Protein AF-A0A2T5J3N6-F1 (afdb_monomer)

Radius of gyration: 21.72 Å; Cα contacts (8 Å, |Δi|>4): 109; chains: 1; bounding box: 27×29×83 Å

InterPro domains:
  IPR009056 Cytochrome c-like domain [PF13442] (22-94)
  IPR036909 Cytochrome c-like domain superfamily [G3DSA:1.10.760.10] (16-103)
  IPR036909 Cytochrome c-like domain superfamily [SSF46626] (22-100)

Nearest PDB structures (foldseek):
  7o38-assembly1_A  TM=8.939E-01  e=7.184E-05  Candidatus Kuenenia stuttgartensis
  6r6n-assembly1_B  TM=8.864E-01  e=5.069E-04  Candidatus Kuenenia stuttgartensis
  6r6o-assembly1_B  TM=8.848E-01  e=1.501E-03  Candidatus Kuenenia stuttgartensis
  5mxz-assembly1_A  TM=8.716E-01  e=1.346E-03  Candidatus Kuenenia stuttgartensis
  7o9u-assembly1_A  TM=6.572E-01  e=1.597E-01  Thioalkalivibrio paradoxus ARh 1

Sequence (103 aa):
MKTILLSLCMLVGMNVAHAAIEPYALYQDKCAKCHGASGQADNLRGYLYFARDFTNKEWQAKHSDEEILAKINKGPRIMPSYADLTDEEKAALIRVIRQFGRK

Foldseek 3Di:
DDDDDPDDPPPPPPPPPPPDQPLLVLCVVQPCVQCNSLSQSPDPNVVVVVNDRLLPLVVLVPDDLVNQLVCCQPQPDPGDHPVVDDPVNSVSPSVVSNVSNVD

Mean predicted aligned error: 8.32 Å

Organism: NCBI:txid1077255

Structure (mmCIF, N/CA/C/O backbone):
data_AF-A0A2T5J3N6-F1
#
_entry.id   AF-A0A2T5J3N6-F1
#
loop_
_atom_site.group_PDB
_atom_site.id
_atom_site.type_symbol
_atom_site.label_atom_id
_atom_site.label_alt_id
_atom_site.label_comp_id
_atom_site.label_asym_id
_atom_site.label_entity_id
_atom_site.label_seq_id
_atom_site.pdbx_PDB_ins_code
_atom_site.Cartn_x
_atom_site.Cartn_y
_atom_site.Cartn_z
_atom_site.occupancy
_atom_site.B_iso_or_equiv
_atom_site.auth_seq_id
_atom_site.auth_comp_id
_atom_site.auth_asym_id
_atom_site.auth_atom_id
_atom_site.pdbx_PDB_model_num
ATOM 1 N N . MET A 1 1 ? 8.544 1.928 -69.966 1.00 45.84 1 MET A N 1
ATOM 2 C CA . MET A 1 1 ? 9.690 2.051 -69.029 1.00 45.84 1 MET A CA 1
ATOM 3 C C . MET A 1 1 ? 9.931 3.545 -68.832 1.00 45.84 1 MET A C 1
ATOM 5 O O . MET A 1 1 ? 10.209 4.187 -69.824 1.00 45.84 1 MET A O 1
ATOM 9 N N . LYS A 1 2 ? 9.754 4.220 -67.694 1.00 41.19 2 LYS A N 1
ATOM 10 C CA . LYS A 1 2 ? 9.692 3.870 -66.270 1.00 41.19 2 LYS A CA 1
ATOM 11 C C . LYS A 1 2 ? 8.645 4.768 -65.589 1.00 41.19 2 LYS A C 1
ATOM 13 O O . LYS A 1 2 ? 8.651 5.976 -65.780 1.00 41.19 2 LYS A O 1
ATOM 18 N N . THR A 1 3 ? 7.783 4.160 -64.792 1.00 46.56 3 THR A N 1
ATOM 19 C CA . THR A 1 3 ? 6.928 4.789 -63.781 1.00 46.56 3 THR A CA 1
ATOM 20 C C . THR A 1 3 ? 7.748 5.057 -62.522 1.00 46.56 3 THR A C 1
ATOM 22 O O . THR A 1 3 ? 8.365 4.112 -62.037 1.00 46.56 3 THR A O 1
ATOM 25 N N . ILE A 1 4 ? 7.720 6.266 -61.954 1.00 56.31 4 ILE A N 1
ATOM 26 C CA . ILE A 1 4 ? 8.018 6.475 -60.525 1.00 56.31 4 ILE A CA 1
ATOM 27 C C . ILE A 1 4 ? 7.028 7.512 -59.981 1.00 56.31 4 ILE A C 1
ATOM 29 O O . ILE A 1 4 ? 7.166 8.711 -60.203 1.00 56.31 4 ILE A O 1
ATOM 33 N N . LEU A 1 5 ? 6.000 6.995 -59.303 1.00 54.56 5 LEU A N 1
ATOM 34 C CA . LEU A 1 5 ? 5.139 7.717 -58.370 1.00 54.56 5 LEU A CA 1
ATOM 35 C C . LEU A 1 5 ? 6.017 8.342 -57.274 1.00 54.56 5 LEU A C 1
ATOM 37 O O . LEU A 1 5 ? 6.743 7.617 -56.594 1.00 54.56 5 LEU A O 1
ATOM 41 N N . LEU A 1 6 ? 5.915 9.655 -57.055 1.00 53.41 6 LEU A N 1
ATOM 42 C CA . LEU A 1 6 ? 6.338 10.253 -55.790 1.00 53.41 6 LEU A CA 1
ATOM 43 C C . LEU A 1 6 ? 5.238 9.999 -54.756 1.00 53.41 6 LEU A C 1
ATOM 45 O O . LEU A 1 6 ? 4.192 10.645 -54.755 1.00 53.41 6 LEU A O 1
ATOM 49 N N . SER A 1 7 ? 5.481 9.009 -53.904 1.00 60.88 7 SER A N 1
ATOM 50 C CA . SER A 1 7 ? 4.634 8.647 -52.775 1.00 60.88 7 SER A CA 1
ATOM 51 C C . SER A 1 7 ? 4.587 9.778 -51.745 1.00 60.88 7 SER A C 1
ATOM 53 O O . SER A 1 7 ? 5.601 10.142 -51.151 1.00 60.88 7 SER A O 1
ATOM 55 N N . LEU A 1 8 ? 3.383 10.304 -51.513 1.00 58.75 8 LEU A N 1
ATOM 56 C CA . LEU A 1 8 ? 3.033 11.141 -50.370 1.00 58.75 8 LEU A CA 1
ATOM 57 C C . LEU A 1 8 ? 3.193 10.298 -49.096 1.00 58.75 8 LEU A C 1
ATOM 59 O O . LEU A 1 8 ? 2.357 9.447 -48.796 1.00 58.75 8 LEU A O 1
ATOM 63 N N . CYS A 1 9 ? 4.294 10.491 -48.371 1.00 57.00 9 CYS A N 1
ATOM 64 C CA . CYS A 1 9 ? 4.507 9.847 -47.081 1.00 57.00 9 CYS A CA 1
ATOM 65 C C . CYS A 1 9 ? 3.571 10.504 -46.054 1.00 57.00 9 CYS A C 1
ATOM 67 O O . CYS A 1 9 ? 3.874 11.556 -45.492 1.00 57.00 9 CYS A O 1
ATOM 69 N N . MET A 1 10 ? 2.388 9.915 -45.870 1.00 61.97 10 MET A N 1
ATOM 70 C CA . MET A 1 10 ? 1.485 10.221 -44.764 1.00 61.97 10 MET A CA 1
ATOM 71 C C . MET A 1 10 ? 2.221 9.895 -43.458 1.00 61.97 10 MET A C 1
ATOM 73 O O . MET A 1 10 ? 2.442 8.729 -43.134 1.00 61.97 10 MET A O 1
ATOM 77 N N . LEU A 1 11 ? 2.622 10.926 -42.714 1.00 62.31 11 LEU A N 1
ATOM 78 C CA . LEU A 1 11 ? 3.070 10.796 -41.329 1.00 62.31 11 LEU A CA 1
ATOM 79 C C . LEU A 1 11 ? 1.866 10.361 -40.483 1.00 62.31 11 LEU A C 1
ATOM 81 O O . LEU A 1 11 ? 1.103 11.187 -39.986 1.00 62.31 11 LEU A O 1
ATOM 85 N N . VAL A 1 12 ? 1.666 9.050 -40.354 1.00 60.28 12 VAL A N 1
ATOM 86 C CA . VAL A 1 12 ? 0.739 8.485 -39.373 1.00 60.28 12 VAL A CA 1
ATOM 87 C C . VAL A 1 12 ? 1.351 8.733 -37.997 1.00 60.28 12 VAL A C 1
ATOM 89 O O . VAL A 1 12 ? 2.358 8.126 -37.635 1.00 60.28 12 VAL A O 1
ATOM 92 N N . GLY A 1 13 ? 0.766 9.665 -37.244 1.00 60.47 13 GLY A N 1
ATOM 93 C CA . GLY A 1 13 ? 1.122 9.911 -35.853 1.00 60.47 13 GLY A CA 1
ATOM 94 C C . GLY A 1 13 ? 0.962 8.630 -35.040 1.00 60.47 13 GLY A C 1
ATOM 95 O O . GLY A 1 13 ? -0.148 8.121 -34.873 1.00 60.47 13 GLY A O 1
ATOM 96 N N . MET A 1 14 ? 2.080 8.099 -34.547 1.00 62.16 14 MET A N 1
ATOM 97 C CA . MET A 1 14 ? 2.091 6.992 -33.599 1.00 62.16 14 MET A CA 1
ATOM 98 C C . MET A 1 14 ? 1.495 7.509 -32.288 1.00 62.16 14 MET A C 1
ATOM 100 O O . MET A 1 1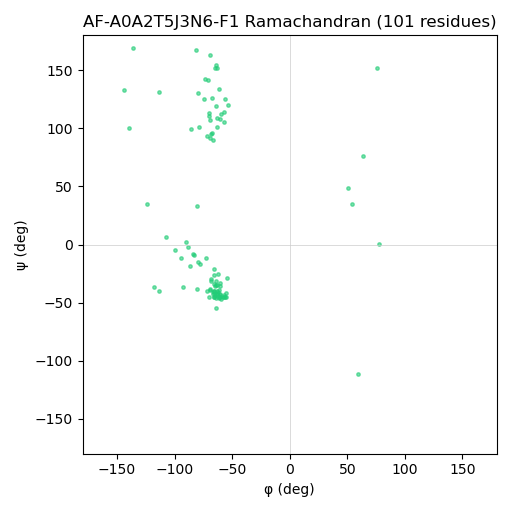4 ? 2.176 8.137 -31.482 1.00 62.16 14 MET A O 1
ATOM 104 N N . ASN A 1 15 ? 0.199 7.275 -32.089 1.00 58.44 15 ASN A N 1
ATOM 105 C CA . ASN A 1 15 ? -0.417 7.414 -30.780 1.00 58.44 15 ASN A CA 1
ATOM 106 C C . ASN A 1 15 ? 0.153 6.299 -29.906 1.00 58.44 15 ASN A C 1
ATOM 108 O O . ASN A 1 15 ? -0.319 5.163 -29.944 1.00 58.44 15 ASN A O 1
ATOM 112 N N . VAL A 1 16 ? 1.202 6.613 -29.148 1.00 56.28 16 VAL A N 1
ATOM 113 C CA . VAL A 1 16 ? 1.643 5.761 -28.049 1.00 56.28 16 VAL A CA 1
ATOM 114 C C . VAL A 1 16 ? 0.549 5.869 -26.993 1.00 56.28 16 VAL A C 1
ATOM 116 O O . VAL A 1 16 ? 0.519 6.812 -26.201 1.00 56.28 16 VAL A O 1
ATOM 119 N N . ALA A 1 17 ? -0.423 4.958 -27.052 1.00 59.62 17 ALA A N 1
ATOM 120 C CA . ALA A 1 17 ? -1.384 4.785 -25.981 1.00 59.62 17 ALA A CA 1
ATOM 121 C C . ALA A 1 17 ? -0.570 4.496 -24.716 1.00 59.62 17 ALA A C 1
ATOM 123 O O . ALA A 1 17 ? 0.012 3.420 -24.581 1.00 59.62 17 ALA A O 1
ATOM 124 N N . HIS A 1 18 ? -0.465 5.481 -23.824 1.00 58.91 18 HIS A N 1
ATOM 125 C CA . HIS A 1 18 ? 0.024 5.228 -22.479 1.00 58.91 18 HIS A CA 1
ATOM 126 C C . HIS A 1 18 ? -0.950 4.218 -21.884 1.00 58.91 18 HIS A C 1
ATOM 128 O O . HIS A 1 18 ? -2.133 4.530 -21.733 1.00 58.91 18 HIS A O 1
ATOM 134 N N . ALA A 1 19 ? -0.487 2.990 -21.645 1.00 70.31 19 ALA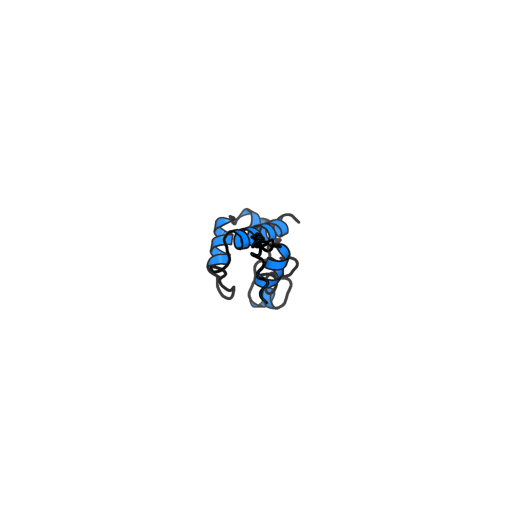 A N 1
ATOM 135 C CA . ALA A 1 19 ? -1.311 1.981 -21.001 1.00 70.31 19 ALA A CA 1
ATOM 136 C C . ALA A 1 19 ? -1.834 2.585 -19.691 1.00 70.31 19 ALA A C 1
ATOM 138 O O . ALA A 1 19 ? -1.048 3.040 -18.859 1.00 70.31 19 ALA A O 1
ATOM 139 N N . ALA A 1 20 ? -3.157 2.677 -19.552 1.00 86.25 20 ALA A N 1
ATOM 140 C CA . ALA A 1 20 ? -3.759 3.257 -18.364 1.00 86.25 20 ALA A CA 1
ATOM 141 C C . ALA A 1 20 ? -3.356 2.423 -17.140 1.00 86.25 20 ALA A C 1
ATOM 143 O O . ALA A 1 20 ? -3.402 1.192 -17.173 1.00 86.25 20 ALA A O 1
ATOM 144 N N . ILE A 1 21 ? -2.945 3.092 -16.062 1.00 94.12 21 ILE A N 1
ATOM 145 C CA . ILE A 1 21 ? -2.647 2.414 -14.800 1.00 94.12 21 ILE A CA 1
ATOM 146 C C . ILE A 1 21 ? -3.970 1.936 -14.213 1.00 94.12 21 ILE A C 1
ATOM 148 O O . ILE A 1 21 ? -4.758 2.748 -13.734 1.00 94.12 21 ILE A O 1
ATOM 152 N N . GLU A 1 22 ? -4.174 0.621 -14.200 1.00 96.81 22 GLU A N 1
ATOM 153 C CA . GLU A 1 22 ? -5.284 -0.036 -13.512 1.00 96.81 22 GLU A CA 1
ATOM 154 C C . GLU A 1 22 ? -4.899 -0.285 -12.044 1.00 96.81 22 GLU A C 1
ATOM 156 O O . GLU A 1 22 ? -4.183 -1.251 -11.751 1.00 96.81 22 GLU A O 1
ATOM 161 N N . PRO A 1 23 ? -5.336 0.554 -11.079 1.00 97.31 23 PRO A N 1
ATOM 162 C CA . PRO A 1 23 ? -4.743 0.570 -9.739 1.00 97.31 23 PRO A CA 1
ATOM 163 C C . PRO A 1 23 ? -4.918 -0.755 -8.996 1.00 97.31 23 PRO A C 1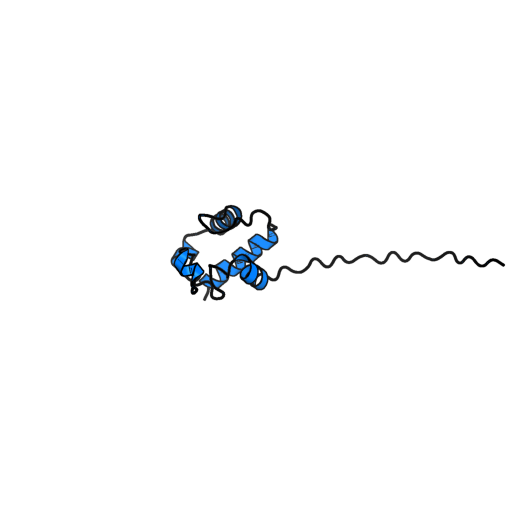
ATOM 165 O O . PRO A 1 23 ? -3.996 -1.238 -8.340 1.00 97.31 23 PRO A O 1
ATOM 168 N N . TYR A 1 24 ? -6.097 -1.369 -9.122 1.00 97.62 24 TYR A N 1
ATOM 169 C CA . TYR A 1 24 ? -6.379 -2.658 -8.498 1.00 97.62 24 TYR A CA 1
ATOM 170 C C . TYR A 1 24 ? -5.594 -3.798 -9.146 1.00 97.62 24 TYR A C 1
ATOM 172 O O . TYR A 1 24 ? -5.117 -4.670 -8.426 1.00 97.62 24 TYR A O 1
ATOM 180 N N . ALA A 1 25 ? -5.413 -3.795 -10.469 1.00 98.12 25 ALA A N 1
ATOM 181 C CA . ALA A 1 25 ? -4.605 -4.812 -11.142 1.00 98.12 25 ALA A CA 1
ATOM 182 C C . ALA A 1 25 ? -3.131 -4.710 -10.716 1.00 98.12 25 ALA A C 1
ATOM 184 O O . ALA A 1 25 ? -2.513 -5.720 -10.376 1.00 98.12 25 ALA A O 1
ATOM 185 N N . LEU A 1 26 ? -2.606 -3.484 -10.629 1.00 98.31 26 LEU A N 1
ATOM 186 C CA . LEU A 1 26 ? -1.264 -3.217 -10.120 1.00 98.31 26 LEU A CA 1
ATOM 187 C C . LEU A 1 26 ? -1.106 -3.691 -8.663 1.00 98.31 26 LEU A C 1
ATOM 189 O O . LEU A 1 26 ? -0.140 -4.378 -8.333 1.00 98.31 26 LEU A O 1
ATOM 193 N N . TYR A 1 27 ? -2.080 -3.402 -7.795 1.00 98.69 27 TYR A N 1
ATOM 194 C CA . TYR A 1 27 ? -2.087 -3.903 -6.417 1.00 98.69 27 TYR A CA 1
ATOM 195 C C . TYR A 1 27 ? -2.111 -5.436 -6.353 1.00 98.69 27 TYR A C 1
ATOM 197 O O . TYR A 1 27 ? -1.390 -6.034 -5.551 1.00 98.69 27 TYR A O 1
ATOM 205 N N . GLN A 1 28 ? -2.918 -6.089 -7.191 1.00 98.38 28 GLN A N 1
ATOM 206 C CA . GLN A 1 28 ? -3.004 -7.549 -7.217 1.00 98.38 28 GLN A CA 1
ATOM 207 C C . GLN A 1 28 ? -1.672 -8.190 -7.625 1.00 98.38 28 GLN A C 1
ATOM 209 O O . GLN A 1 28 ? -1.250 -9.172 -7.012 1.00 98.38 28 GLN A O 1
ATOM 214 N N . ASP A 1 29 ? -0.970 -7.609 -8.600 1.00 98.12 29 ASP A N 1
ATOM 215 C CA . ASP A 1 29 ? 0.324 -8.120 -9.055 1.00 98.12 29 ASP A CA 1
ATOM 216 C C . ASP A 1 29 ? 1.447 -7.912 -8.019 1.00 98.12 29 ASP A C 1
ATOM 218 O O . ASP A 1 29 ? 2.227 -8.833 -7.725 1.00 98.12 29 ASP A O 1
ATOM 222 N N . LYS A 1 30 ? 1.514 -6.708 -7.434 1.00 98.31 30 LYS A N 1
ATOM 223 C CA . LYS A 1 30 ? 2.632 -6.281 -6.576 1.00 98.31 30 LYS A CA 1
ATOM 224 C C . LYS A 1 30 ? 2.403 -6.547 -5.083 1.00 98.31 30 LYS A C 1
ATOM 226 O O . LYS A 1 30 ? 3.334 -6.897 -4.362 1.00 98.31 30 LYS A O 1
ATOM 231 N N . CYS A 1 31 ? 1.186 -6.399 -4.571 1.00 98.50 31 CYS A N 1
ATOM 232 C CA . CYS A 1 31 ? 0.943 -6.302 -3.125 1.00 98.50 31 CYS A CA 1
ATOM 233 C C . CYS A 1 31 ? 0.155 -7.488 -2.554 1.00 98.50 31 CYS A C 1
ATOM 235 O O . CYS A 1 31 ? 0.463 -7.979 -1.461 1.00 98.50 31 CYS A O 1
ATOM 237 N N . ALA A 1 32 ? -0.850 -7.975 -3.285 1.00 98.44 32 ALA A N 1
ATOM 238 C CA . ALA A 1 32 ? -1.839 -8.913 -2.751 1.00 98.44 32 ALA A CA 1
ATOM 239 C C . ALA A 1 32 ? -1.272 -10.288 -2.366 1.00 98.44 32 ALA A C 1
ATOM 241 O O . ALA A 1 32 ? -1.834 -10.971 -1.508 1.00 98.44 32 ALA A O 1
ATOM 242 N N . LYS A 1 33 ? -0.114 -10.678 -2.917 1.00 97.25 33 LYS A N 1
ATOM 243 C CA . LYS A 1 33 ? 0.586 -11.924 -2.551 1.00 97.25 33 LYS A CA 1
ATOM 244 C C . LYS A 1 33 ? 0.858 -12.034 -1.047 1.00 97.25 33 LYS A C 1
ATOM 246 O O . LYS A 1 33 ? 0.895 -13.151 -0.543 1.00 97.25 33 LYS A O 1
ATOM 251 N N . CYS A 1 34 ? 1.018 -10.905 -0.350 1.00 98.50 34 CYS A N 1
ATOM 252 C CA . CYS A 1 34 ? 1.203 -10.849 1.105 1.00 98.50 34 CYS A CA 1
ATOM 253 C C . CYS A 1 34 ? 0.074 -10.089 1.813 1.00 98.50 34 CYS A C 1
ATOM 255 O O . CYS A 1 34 ? -0.336 -10.489 2.894 1.00 98.50 34 CYS A O 1
ATOM 257 N N . HIS A 1 35 ? -0.453 -9.020 1.211 1.00 98.44 35 HIS A N 1
ATOM 258 C CA . HIS A 1 35 ? -1.495 -8.193 1.833 1.00 98.44 35 HIS A CA 1
ATOM 259 C C . HIS A 1 35 ? -2.930 -8.673 1.552 1.00 98.44 35 HIS A C 1
ATOM 261 O O . HIS A 1 35 ? -3.874 -8.114 2.102 1.00 98.44 35 HIS A O 1
ATOM 267 N N . GLY A 1 36 ? -3.098 -9.734 0.757 1.00 98.06 36 GLY A N 1
ATOM 268 C CA . GLY A 1 36 ? -4.397 -10.310 0.405 1.00 98.06 36 GLY A CA 1
ATOM 269 C C . GLY A 1 36 ? -5.158 -9.483 -0.632 1.00 98.06 36 GLY A C 1
ATOM 270 O O . GLY A 1 36 ? -5.009 -8.268 -0.712 1.00 98.06 36 GLY A O 1
ATOM 271 N N . ALA A 1 37 ? -6.015 -10.129 -1.424 1.00 97.81 37 ALA A N 1
ATOM 272 C CA . ALA A 1 37 ? -6.901 -9.419 -2.357 1.00 97.81 37 ALA A CA 1
ATOM 273 C C . ALA A 1 37 ? -7.938 -8.552 -1.615 1.00 97.81 37 ALA A C 1
ATOM 275 O O . ALA A 1 37 ? -8.420 -7.551 -2.144 1.00 97.81 37 ALA A O 1
ATOM 276 N N . SER A 1 38 ? -8.269 -8.935 -0.378 1.00 97.50 38 SER A N 1
ATOM 277 C CA . SER A 1 38 ? -9.162 -8.194 0.513 1.00 97.50 38 SER A CA 1
ATOM 278 C C . SER A 1 38 ? -8.465 -7.056 1.272 1.00 97.50 38 SER A C 1
ATOM 280 O O . SER A 1 38 ? -9.146 -6.270 1.926 1.00 97.50 38 SER A O 1
ATOM 282 N N . GLY A 1 39 ? -7.131 -6.964 1.201 1.00 98.25 39 GLY A N 1
ATOM 283 C CA . GLY A 1 39 ? -6.325 -6.023 1.979 1.00 98.25 39 GLY A CA 1
ATOM 284 C C . GLY A 1 39 ? -6.096 -6.426 3.439 1.00 98.25 39 GLY A C 1
ATOM 285 O O . GLY A 1 39 ? -5.423 -5.688 4.152 1.00 98.25 39 GLY A O 1
ATOM 286 N N . GLN A 1 40 ? -6.620 -7.570 3.893 1.00 98.31 40 GLN A N 1
ATOM 287 C CA . GLN A 1 40 ? -6.578 -8.000 5.300 1.00 98.31 40 GLN A CA 1
ATOM 288 C C . GLN A 1 40 ? -5.344 -8.831 5.679 1.00 98.31 40 GLN A C 1
ATOM 290 O O . GLN A 1 40 ? -5.243 -9.291 6.812 1.00 98.31 40 GLN A O 1
ATOM 295 N N . ALA A 1 41 ? -4.413 -9.061 4.746 1.00 97.94 41 ALA A N 1
ATOM 296 C CA . ALA A 1 41 ? -3.332 -10.040 4.909 1.00 97.94 41 ALA A CA 1
ATOM 297 C C . ALA A 1 41 ? -3.850 -11.454 5.274 1.00 97.94 41 ALA A C 1
ATOM 299 O O . ALA A 1 41 ? -3.200 -12.216 5.988 1.00 97.94 41 ALA A O 1
ATOM 300 N N . ASP A 1 42 ? -5.012 -11.819 4.732 1.00 97.75 42 ASP A N 1
ATOM 301 C CA . ASP A 1 42 ? -5.814 -13.018 5.013 1.00 97.75 42 ASP A CA 1
ATOM 302 C C . ASP A 1 42 ? -5.327 -14.285 4.290 1.00 97.75 42 ASP A C 1
ATOM 304 O O . ASP A 1 42 ? -6.108 -15.153 3.900 1.00 97.75 42 ASP A O 1
ATOM 308 N N . ASN A 1 43 ? -4.016 -14.409 4.091 1.00 97.75 43 ASN A N 1
ATOM 309 C CA . ASN A 1 43 ? -3.417 -15.561 3.428 1.00 97.75 43 ASN A CA 1
ATOM 310 C C . ASN A 1 43 ? -2.157 -16.048 4.152 1.00 97.75 43 ASN A C 1
ATOM 312 O O . ASN A 1 43 ? -1.617 -15.378 5.032 1.00 97.75 43 ASN A O 1
ATOM 316 N N . LEU A 1 44 ? -1.663 -17.225 3.755 1.00 97.81 44 LEU A N 1
ATOM 317 C CA . LEU A 1 44 ? -0.515 -17.865 4.401 1.00 97.81 44 LEU A CA 1
ATOM 318 C C . LEU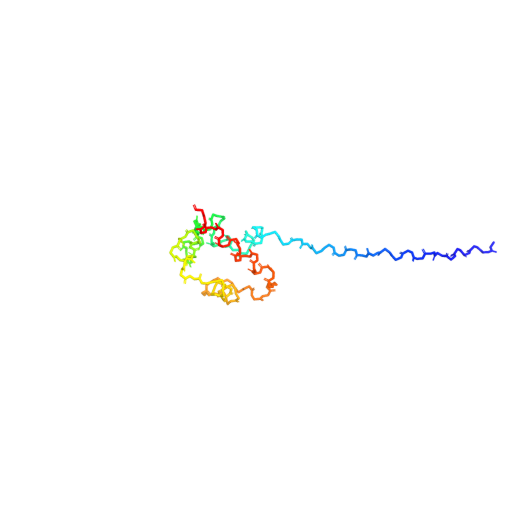 A 1 44 ? 0.730 -16.963 4.437 1.00 97.81 44 LEU A C 1
ATOM 320 O O . LEU A 1 44 ? 1.407 -16.904 5.457 1.00 97.81 44 LEU A O 1
ATOM 324 N N . ARG A 1 45 ? 1.033 -16.234 3.354 1.00 97.25 45 ARG A N 1
ATOM 325 C CA . ARG A 1 45 ? 2.181 -15.310 3.331 1.00 97.25 45 ARG A CA 1
ATOM 326 C C . ARG A 1 45 ? 1.947 -14.103 4.233 1.00 97.25 45 ARG A C 1
ATOM 328 O O . ARG A 1 45 ? 2.875 -13.680 4.915 1.00 97.25 45 ARG A O 1
ATOM 335 N N . GLY A 1 46 ? 0.726 -13.576 4.255 1.00 98.00 46 GLY A N 1
ATOM 336 C CA . GLY A 1 46 ? 0.327 -12.502 5.156 1.00 98.00 46 GLY A CA 1
ATOM 337 C C . GLY A 1 46 ? 0.549 -12.873 6.619 1.00 98.00 46 GLY A C 1
ATOM 338 O O . GLY A 1 46 ? 1.185 -12.112 7.348 1.00 98.00 46 GLY A O 1
ATOM 339 N N . TYR A 1 47 ? 0.148 -14.088 7.003 1.00 96.88 47 TYR A N 1
ATOM 340 C CA . TYR A 1 47 ? 0.394 -14.650 8.330 1.00 96.88 47 TYR A CA 1
ATOM 341 C C . TYR A 1 47 ? 1.890 -14.858 8.619 1.00 96.88 47 TYR A C 1
ATOM 343 O O . TYR A 1 47 ? 2.404 -14.316 9.595 1.00 96.88 47 TYR A O 1
ATOM 351 N N . LEU A 1 48 ? 2.613 -15.586 7.756 1.00 97.44 48 LEU A N 1
ATOM 352 C CA . LEU A 1 48 ? 4.028 -15.935 7.970 1.00 97.44 48 LEU A CA 1
ATOM 353 C C . LEU A 1 48 ? 4.946 -14.712 8.079 1.00 97.44 48 LEU A C 1
ATOM 355 O O . LEU A 1 48 ? 5.948 -14.743 8.791 1.00 97.44 48 LEU A O 1
ATOM 359 N N . TYR A 1 49 ? 4.621 -13.646 7.351 1.00 96.50 49 TYR A N 1
ATOM 360 C CA . TYR A 1 49 ? 5.456 -12.452 7.259 1.00 96.50 49 TYR A CA 1
ATOM 361 C C . TYR A 1 49 ? 4.900 -11.250 8.019 1.00 96.50 49 TYR A C 1
ATOM 363 O O . TYR A 1 49 ? 5.475 -10.159 7.935 1.00 96.50 49 TYR A O 1
ATOM 371 N N . PHE A 1 50 ? 3.813 -11.438 8.775 1.00 96.25 50 PHE A N 1
ATOM 372 C CA . PHE A 1 50 ? 3.149 -10.379 9.534 1.00 96.25 50 PHE A CA 1
ATOM 373 C C . PHE A 1 50 ? 2.869 -9.155 8.649 1.00 96.25 50 PHE A C 1
ATOM 375 O O . PHE A 1 50 ? 3.255 -8.020 8.973 1.00 96.25 50 PHE A O 1
ATOM 382 N N . ALA A 1 51 ? 2.284 -9.413 7.475 1.00 97.88 51 ALA A N 1
ATOM 383 C CA . ALA A 1 51 ? 1.919 -8.365 6.539 1.00 97.88 51 ALA A CA 1
ATOM 384 C C . ALA A 1 51 ? 0.842 -7.464 7.154 1.00 97.88 51 ALA A C 1
ATOM 386 O O . ALA A 1 51 ? 0.095 -7.848 8.054 1.00 97.88 51 ALA A O 1
ATOM 387 N N . ARG A 1 52 ? 0.792 -6.217 6.687 1.00 97.50 52 ARG A N 1
ATOM 388 C CA . ARG A 1 52 ? -0.159 -5.236 7.206 1.00 97.50 52 ARG A CA 1
ATOM 389 C C . ARG A 1 52 ? -1.563 -5.531 6.682 1.00 97.50 52 ARG A C 1
ATOM 391 O O . ARG A 1 52 ? -1.762 -5.525 5.471 1.00 97.50 52 ARG A O 1
ATOM 398 N N . ASP A 1 53 ? -2.507 -5.673 7.603 1.00 98.19 53 ASP A N 1
ATOM 399 C CA . ASP A 1 53 ? -3.934 -5.481 7.354 1.00 98.19 53 ASP A CA 1
ATOM 400 C C . ASP A 1 53 ? -4.236 -3.989 7.117 1.00 98.19 53 ASP A C 1
ATOM 402 O O . ASP A 1 53 ? -4.080 -3.152 8.013 1.00 98.19 53 ASP A O 1
ATOM 406 N N . PHE A 1 54 ? -4.631 -3.658 5.889 1.00 98.56 54 PHE A N 1
ATOM 407 C CA . PHE A 1 54 ? -4.991 -2.312 5.451 1.00 98.56 54 PHE A CA 1
ATOM 408 C C . PHE A 1 54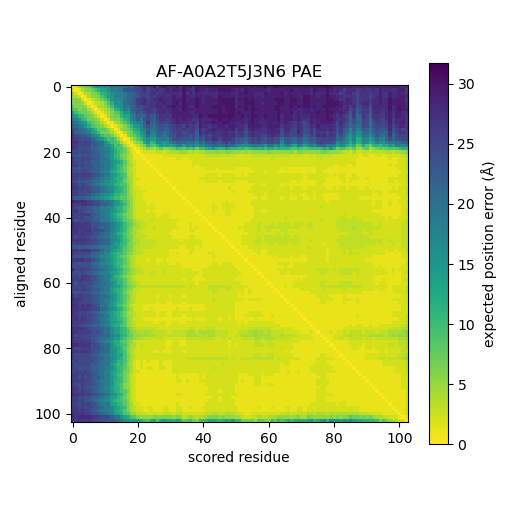 ? -6.444 -1.932 5.775 1.00 98.56 54 PHE A C 1
ATOM 410 O O . PHE A 1 54 ? -6.805 -0.767 5.617 1.00 98.56 54 PHE A O 1
AT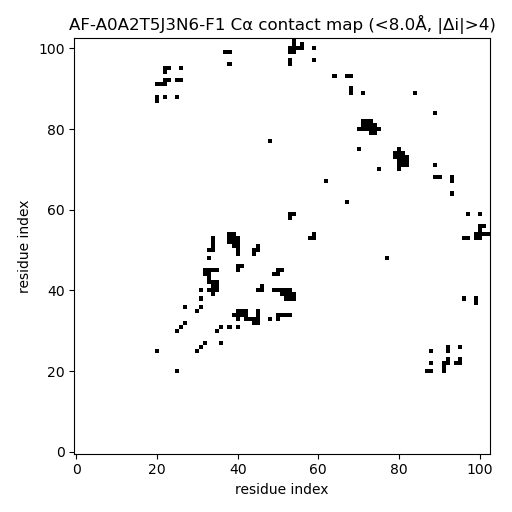OM 417 N N . THR A 1 55 ? -7.283 -2.854 6.249 1.00 98.31 55 THR A N 1
ATOM 418 C CA . THR A 1 55 ? -8.653 -2.544 6.705 1.00 98.31 55 THR A CA 1
ATOM 419 C C . THR A 1 55 ? -8.680 -1.959 8.121 1.00 98.31 55 THR A C 1
ATOM 421 O O . THR A 1 55 ? -9.659 -1.335 8.532 1.00 98.31 55 THR A O 1
ATOM 424 N N 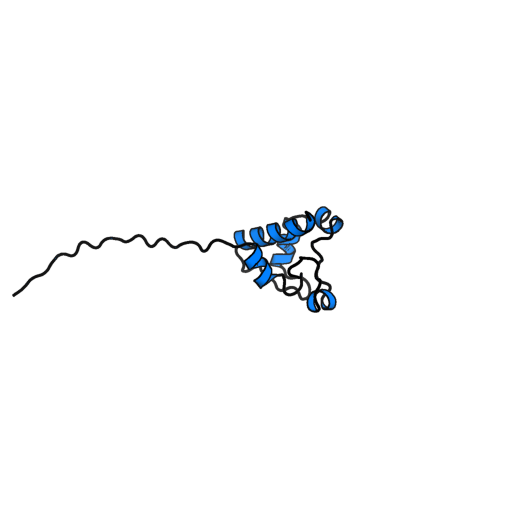. ASN A 1 56 ? -7.573 -2.079 8.861 1.00 98.12 56 ASN A N 1
ATOM 425 C CA . ASN A 1 56 ? -7.432 -1.520 10.198 1.00 98.12 56 ASN A CA 1
ATOM 426 C C . ASN A 1 56 ? -7.515 0.024 10.190 1.00 98.12 56 ASN A C 1
ATOM 428 O O . ASN A 1 56 ? -6.588 0.722 9.767 1.00 98.12 56 ASN A O 1
ATOM 432 N N . LYS A 1 57 ? -8.627 0.561 10.710 1.00 97.25 57 LYS A N 1
ATOM 433 C CA . LYS A 1 57 ? -8.936 2.004 10.719 1.00 97.25 57 LYS A CA 1
ATOM 434 C C . LYS A 1 57 ? -7.971 2.830 11.567 1.00 97.25 57 LYS A C 1
ATOM 436 O O . LYS A 1 57 ? -7.622 3.943 11.186 1.00 97.25 57 LYS A O 1
ATOM 441 N N . GLU A 1 58 ? -7.504 2.286 12.687 1.00 97.38 58 GLU A N 1
ATOM 442 C CA . GLU A 1 58 ? -6.534 2.966 13.548 1.00 97.38 58 GLU A CA 1
ATOM 443 C C . GLU A 1 58 ? -5.178 3.107 12.845 1.00 97.38 58 GLU A C 1
ATOM 445 O O . GLU A 1 58 ? -4.570 4.176 12.867 1.00 97.38 58 GLU A O 1
ATOM 450 N N . TRP A 1 59 ? -4.723 2.052 12.162 1.00 97.81 59 TRP A N 1
ATOM 451 C CA . TRP A 1 59 ? -3.506 2.091 11.358 1.00 97.81 59 TRP A CA 1
ATOM 452 C C . TRP A 1 59 ? -3.621 3.121 10.232 1.00 97.81 59 TRP A C 1
ATOM 454 O O . TRP A 1 59 ? -2.710 3.933 10.071 1.00 97.81 59 TRP A O 1
ATOM 464 N N . GLN A 1 60 ? -4.749 3.129 9.513 1.00 98.50 60 GLN A N 1
ATOM 465 C CA . GLN A 1 60 ? -5.027 4.096 8.448 1.00 98.50 60 GLN A CA 1
ATOM 466 C C . GLN A 1 60 ? -4.981 5.541 8.955 1.00 98.50 60 GLN A C 1
ATOM 468 O O . GLN A 1 60 ? -4.359 6.384 8.317 1.00 98.50 60 GLN A O 1
ATOM 473 N N . ALA A 1 61 ? -5.593 5.822 10.108 1.00 97.81 61 ALA A N 1
ATOM 474 C CA . ALA A 1 61 ? -5.613 7.161 10.694 1.00 97.81 61 ALA A CA 1
ATOM 475 C C . ALA A 1 61 ? -4.234 7.628 11.191 1.00 97.81 61 ALA A C 1
ATOM 477 O O . ALA A 1 61 ? -3.962 8.825 11.209 1.00 97.81 61 ALA A O 1
ATOM 478 N N . LYS A 1 62 ? -3.373 6.694 11.610 1.00 97.94 62 LYS A N 1
ATOM 479 C CA . LYS A 1 62 ? -2.056 6.998 12.190 1.00 97.94 62 LYS A CA 1
ATOM 480 C C . LYS A 1 62 ? -0.926 7.156 11.179 1.00 97.94 62 LYS A C 1
ATOM 482 O O . LYS A 1 62 ? 0.111 7.674 11.568 1.00 97.94 62 LYS A O 1
ATOM 487 N N . HIS A 1 63 ? -1.089 6.670 9.950 1.00 97.94 63 HIS A N 1
ATOM 488 C CA . HIS A 1 63 ? -0.022 6.689 8.947 1.00 97.94 63 HIS A CA 1
ATOM 489 C C . HIS A 1 63 ? -0.393 7.614 7.800 1.00 97.94 63 HIS A C 1
ATOM 491 O O . HIS A 1 63 ? -1.497 7.496 7.267 1.00 97.94 63 HIS A O 1
ATOM 497 N N . SER A 1 64 ? 0.516 8.500 7.399 1.00 98.56 64 SER A N 1
ATOM 498 C CA . SER A 1 64 ? 0.338 9.410 6.263 1.00 98.56 64 SER A CA 1
ATOM 499 C C . SER A 1 64 ? 0.627 8.729 4.917 1.00 98.56 64 SER A C 1
ATOM 501 O O . SER A 1 64 ? 1.165 7.618 4.861 1.00 98.56 64 SER A O 1
ATOM 503 N N . ASP A 1 65 ? 0.250 9.373 3.809 1.00 98.69 65 ASP A N 1
ATOM 504 C CA . ASP A 1 65 ? 0.540 8.849 2.465 1.00 98.69 65 ASP A CA 1
ATOM 505 C C . ASP A 1 65 ? 2.051 8.836 2.187 1.00 98.69 65 ASP A C 1
ATOM 507 O O . ASP A 1 65 ? 2.558 7.896 1.576 1.00 98.69 65 ASP A O 1
ATOM 511 N N . GLU A 1 66 ? 2.790 9.812 2.716 1.00 98.69 66 GLU A N 1
ATOM 512 C CA . GLU A 1 66 ? 4.249 9.903 2.619 1.00 98.69 66 GLU A CA 1
ATOM 513 C C . GLU A 1 66 ? 4.932 8.752 3.366 1.00 98.69 66 GLU A C 1
ATO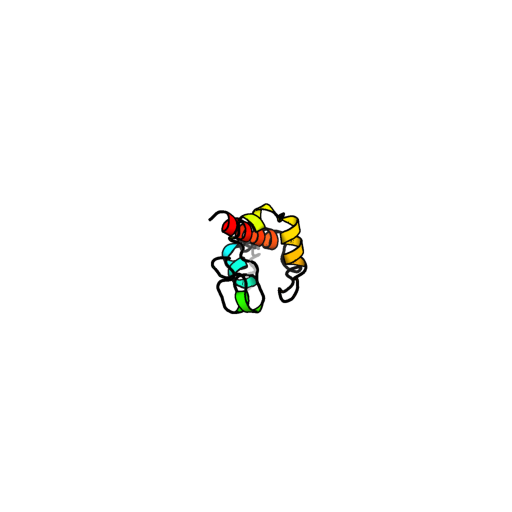M 515 O O . GLU A 1 66 ? 5.898 8.164 2.873 1.00 98.69 66 GLU A O 1
ATOM 520 N N . GLU A 1 67 ? 4.417 8.379 4.540 1.00 98.69 67 GLU A N 1
ATOM 521 C CA . GLU A 1 67 ? 4.937 7.239 5.296 1.00 98.69 67 GLU A CA 1
ATOM 522 C C . GLU A 1 67 ? 4.693 5.918 4.562 1.00 98.69 67 GLU A C 1
ATOM 524 O O . GLU A 1 67 ? 5.583 5.061 4.521 1.00 98.69 67 GLU A O 1
ATOM 529 N N . ILE A 1 68 ? 3.517 5.752 3.949 1.00 98.69 68 ILE A N 1
ATOM 530 C CA . ILE A 1 68 ? 3.202 4.581 3.121 1.00 98.69 68 ILE A CA 1
ATOM 531 C C . ILE A 1 68 ? 4.117 4.546 1.891 1.00 98.69 68 ILE A C 1
ATOM 533 O O . ILE A 1 68 ? 4.723 3.506 1.618 1.00 98.69 68 ILE A O 1
ATOM 537 N N . LEU A 1 69 ? 4.291 5.675 1.198 1.00 98.81 69 LEU A N 1
ATOM 538 C CA . LEU A 1 69 ? 5.197 5.807 0.055 1.00 98.81 69 LEU A CA 1
ATOM 539 C C . LEU A 1 69 ? 6.633 5.423 0.429 1.00 98.81 69 LEU A C 1
ATOM 541 O O . LEU A 1 69 ? 7.281 4.658 -0.285 1.00 98.81 69 LEU A O 1
ATOM 545 N N . ALA A 1 70 ? 7.117 5.874 1.588 1.00 98.69 70 ALA A N 1
ATOM 546 C CA . ALA A 1 70 ? 8.440 5.513 2.082 1.00 98.69 70 ALA A CA 1
ATOM 547 C C . ALA A 1 70 ? 8.589 3.995 2.298 1.00 98.69 70 ALA A C 1
ATOM 549 O O . ALA A 1 70 ? 9.661 3.440 2.040 1.00 98.69 70 ALA A O 1
ATOM 550 N N . LYS A 1 71 ? 7.533 3.290 2.736 1.00 98.50 71 LYS A N 1
ATOM 551 C CA . LYS A 1 71 ? 7.559 1.819 2.842 1.00 98.50 71 LYS A CA 1
ATOM 552 C C . LYS A 1 71 ? 7.521 1.134 1.479 1.00 98.50 71 LYS A C 1
ATOM 554 O O . LYS A 1 71 ? 8.255 0.165 1.310 1.00 98.50 71 LYS A O 1
ATOM 559 N N . ILE A 1 72 ? 6.728 1.637 0.530 1.00 98.69 72 ILE A N 1
ATOM 560 C CA . ILE A 1 72 ? 6.682 1.130 -0.853 1.00 98.69 72 ILE A CA 1
ATOM 561 C C . ILE A 1 72 ? 8.067 1.250 -1.500 1.00 98.69 72 ILE A C 1
ATOM 563 O O . ILE A 1 72 ? 8.586 0.274 -2.034 1.00 98.69 72 ILE A O 1
ATOM 567 N N . ASN A 1 73 ? 8.718 2.404 -1.355 1.00 98.69 73 ASN A N 1
ATOM 568 C CA . ASN A 1 73 ? 10.062 2.625 -1.880 1.00 98.69 73 ASN A CA 1
ATOM 569 C C . ASN A 1 73 ? 11.106 1.736 -1.193 1.00 98.69 73 ASN A C 1
ATOM 571 O O . ASN A 1 73 ? 11.956 1.157 -1.861 1.00 98.69 73 ASN A O 1
ATOM 575 N N . LYS A 1 74 ? 11.062 1.607 0.139 1.00 98.44 74 LYS A N 1
ATOM 576 C CA . LYS A 1 74 ? 12.116 0.904 0.885 1.00 98.44 74 LYS A CA 1
ATOM 577 C C . LYS A 1 74 ? 11.987 -0.619 0.859 1.00 98.44 74 LYS A C 1
ATOM 579 O O . LYS A 1 74 ? 13.011 -1.288 0.843 1.00 98.44 74 LYS A O 1
ATOM 584 N N . GLY A 1 75 ? 10.770 -1.159 0.928 1.00 97.19 75 GLY A N 1
ATOM 585 C CA . GLY A 1 75 ? 10.553 -2.592 1.142 1.00 97.19 75 GLY A CA 1
ATOM 586 C C . GLY A 1 75 ? 11.077 -3.073 2.507 1.00 97.19 75 GLY A C 1
ATOM 587 O O . GLY A 1 75 ? 12.160 -3.644 2.604 1.00 97.19 75 GLY A O 1
ATOM 588 N N . PRO A 1 76 ? 10.383 -2.798 3.626 1.00 94.69 76 PRO A N 1
ATOM 589 C CA . PRO A 1 76 ? 10.855 -3.208 4.946 1.00 94.69 76 PRO A CA 1
ATOM 590 C C . PRO A 1 76 ? 10.754 -4.727 5.176 1.00 94.69 76 PRO A C 1
ATOM 592 O O . PRO A 1 76 ? 9.734 -5.356 4.888 1.00 94.69 76 PRO A O 1
ATOM 595 N N . ARG A 1 77 ? 11.759 -5.289 5.862 1.00 93.88 77 ARG A N 1
ATOM 596 C CA . ARG A 1 77 ? 11.853 -6.721 6.204 1.00 93.88 77 ARG A CA 1
ATOM 597 C C . ARG A 1 77 ? 11.861 -7.583 4.935 1.00 93.88 77 ARG A C 1
ATOM 599 O O . ARG A 1 77 ? 12.835 -7.548 4.200 1.00 93.88 77 ARG A O 1
ATOM 606 N N . ILE A 1 78 ? 10.798 -8.349 4.707 1.00 95.69 78 ILE A N 1
ATOM 607 C CA . ILE A 1 78 ? 10.637 -9.249 3.559 1.00 95.69 78 ILE A CA 1
ATOM 608 C C . ILE A 1 78 ? 9.761 -8.642 2.454 1.00 95.69 78 ILE A C 1
ATOM 610 O O . ILE A 1 78 ? 9.585 -9.250 1.402 1.00 95.69 78 ILE A O 1
ATOM 614 N N . MET A 1 79 ? 9.179 -7.459 2.687 1.00 98.06 79 MET A N 1
ATOM 615 C CA . MET A 1 79 ? 8.461 -6.737 1.641 1.00 98.06 79 MET A CA 1
ATOM 616 C C . MET A 1 79 ? 9.485 -6.272 0.596 1.00 98.06 79 MET A C 1
ATOM 618 O O . MET A 1 79 ? 10.446 -5.610 0.981 1.00 98.06 79 MET A O 1
ATOM 622 N N . PRO A 1 80 ? 9.310 -6.588 -0.698 1.00 97.69 80 PRO A N 1
ATOM 623 C CA . PRO A 1 80 ? 10.208 -6.096 -1.737 1.00 97.69 80 PRO A CA 1
ATOM 624 C C . PRO A 1 80 ? 10.149 -4.566 -1.841 1.00 97.69 80 PRO A C 1
ATOM 626 O O . PRO A 1 80 ? 9.134 -3.943 -1.518 1.00 97.69 80 PRO A O 1
ATOM 629 N N . SER A 1 81 ? 11.252 -3.967 -2.288 1.00 98.31 81 SER A N 1
ATOM 630 C CA . SER A 1 81 ? 11.283 -2.560 -2.691 1.00 98.31 81 SER A CA 1
ATOM 631 C C . SER A 1 81 ? 10.568 -2.393 -4.030 1.00 98.31 81 SER A C 1
ATOM 633 O O . SER A 1 81 ? 10.693 -3.245 -4.907 1.00 98.31 81 SER A O 1
ATOM 635 N N . TYR A 1 82 ? 9.852 -1.281 -4.168 1.00 98.38 82 TYR A N 1
ATOM 636 C CA . TYR A 1 82 ? 9.202 -0.839 -5.401 1.00 98.38 82 TYR A CA 1
ATOM 637 C C . TYR A 1 82 ? 9.666 0.565 -5.800 1.00 98.38 82 TYR A C 1
ATOM 639 O O . TYR A 1 82 ? 8.881 1.386 -6.274 1.00 98.38 82 TYR A O 1
ATOM 647 N N . ALA A 1 83 ? 10.935 0.886 -5.535 1.00 97.88 83 ALA A N 1
ATOM 648 C CA . ALA A 1 83 ? 11.512 2.185 -5.879 1.00 97.88 83 ALA A CA 1
ATOM 649 C C . ALA A 1 83 ? 11.525 2.446 -7.398 1.00 97.88 83 ALA A C 1
ATOM 651 O O . ALA A 1 83 ? 11.486 3.605 -7.806 1.00 97.88 83 ALA A O 1
ATOM 652 N N . ASP A 1 84 ? 11.541 1.380 -8.197 1.00 97.94 84 ASP A N 1
ATOM 653 C CA . ASP A 1 84 ? 11.562 1.353 -9.660 1.00 97.94 84 ASP A CA 1
ATOM 654 C C . ASP A 1 84 ? 10.206 1.636 -10.323 1.00 97.94 84 ASP A C 1
ATOM 656 O O . ASP A 1 84 ? 10.181 1.982 -11.502 1.00 97.94 84 ASP A O 1
ATOM 660 N N . LEU A 1 85 ? 9.093 1.534 -9.585 1.00 98.06 85 LEU A N 1
ATOM 661 C CA . LEU A 1 85 ? 7.780 1.958 -10.085 1.00 98.06 85 LEU A CA 1
ATOM 662 C C . LEU A 1 85 ? 7.741 3.473 -10.320 1.00 98.06 85 LEU A C 1
ATOM 664 O O . LEU A 1 85 ? 8.411 4.240 -9.617 1.00 98.06 85 LEU A O 1
ATOM 668 N N . THR A 1 86 ? 6.903 3.922 -11.254 1.00 98.06 86 THR A N 1
ATOM 669 C CA . THR A 1 86 ? 6.695 5.361 -11.468 1.00 98.06 86 THR A CA 1
ATOM 670 C C . THR A 1 86 ? 5.951 5.995 -10.291 1.00 98.06 86 THR A C 1
ATOM 672 O O . THR A 1 86 ? 5.319 5.315 -9.471 1.00 98.06 86 THR A O 1
ATOM 675 N N . ASP A 1 87 ? 6.008 7.321 -10.184 1.00 98.00 87 ASP A N 1
ATOM 676 C CA . ASP A 1 87 ? 5.300 8.041 -9.123 1.00 98.00 87 ASP A CA 1
ATOM 677 C C . ASP A 1 87 ? 3.778 7.882 -9.258 1.00 98.00 87 ASP A C 1
ATOM 679 O O . ASP A 1 87 ? 3.072 7.731 -8.258 1.00 98.00 87 ASP A O 1
ATOM 683 N N . GLU A 1 88 ? 3.265 7.809 -10.488 1.00 97.94 88 GLU A N 1
ATOM 684 C CA . GLU A 1 88 ? 1.851 7.564 -10.771 1.00 97.94 88 GLU A CA 1
ATOM 685 C C . GLU A 1 88 ? 1.412 6.159 -10.337 1.00 97.94 88 GLU A C 1
ATOM 687 O O . GLU A 1 88 ? 0.320 5.999 -9.781 1.00 97.94 88 GLU A O 1
ATOM 692 N N . GLU A 1 89 ? 2.257 5.147 -10.546 1.00 98.56 89 GLU A N 1
ATOM 693 C CA . GLU A 1 89 ? 2.017 3.769 -10.107 1.00 98.56 89 GLU A CA 1
ATOM 694 C C . GLU A 1 89 ? 2.006 3.666 -8.579 1.00 98.56 89 GLU A C 1
ATOM 696 O O . GLU A 1 89 ? 1.087 3.086 -7.993 1.00 98.56 89 GLU A O 1
ATOM 701 N N . LYS A 1 90 ? 2.975 4.293 -7.904 1.00 98.75 90 LYS A N 1
ATOM 702 C CA . LYS A 1 90 ? 3.028 4.340 -6.433 1.00 98.75 90 LYS A CA 1
ATOM 703 C C . LYS A 1 90 ? 1.820 5.080 -5.862 1.00 98.75 90 LYS A C 1
ATOM 705 O O . LYS A 1 90 ? 1.190 4.594 -4.920 1.00 98.75 90 LYS A O 1
ATOM 710 N N . ALA A 1 91 ? 1.433 6.204 -6.464 1.00 98.62 91 ALA A N 1
ATOM 711 C CA . ALA A 1 91 ? 0.220 6.924 -6.093 1.00 98.62 91 ALA A CA 1
ATOM 712 C C . ALA A 1 91 ? -1.038 6.064 -6.310 1.00 98.62 91 ALA A C 1
ATOM 714 O O . ALA A 1 91 ? -1.950 6.081 -5.481 1.00 98.62 91 ALA A O 1
ATOM 715 N N . ALA A 1 92 ? -1.099 5.277 -7.389 1.00 98.56 92 ALA A N 1
ATOM 716 C CA . ALA A 1 92 ? -2.190 4.337 -7.635 1.00 98.56 92 ALA A CA 1
ATOM 717 C C . ALA A 1 92 ? -2.271 3.241 -6.561 1.00 98.56 92 ALA A C 1
ATOM 719 O O . ALA A 1 92 ? -3.363 2.968 -6.058 1.00 98.56 92 ALA A O 1
ATOM 720 N N . LEU A 1 93 ? -1.133 2.679 -6.144 1.00 98.81 93 LEU A N 1
ATOM 721 C CA . LEU A 1 93 ? -1.065 1.713 -5.044 1.00 98.81 93 LEU A CA 1
ATOM 722 C C . LEU A 1 93 ? -1.556 2.313 -3.722 1.00 98.81 93 LEU A C 1
ATOM 724 O O . LEU A 1 93 ? -2.367 1.692 -3.034 1.00 98.81 93 LEU A O 1
ATOM 728 N N . ILE A 1 94 ? -1.127 3.533 -3.383 1.00 98.75 94 ILE A N 1
ATOM 729 C CA . ILE A 1 94 ? -1.571 4.234 -2.168 1.00 98.75 94 ILE A CA 1
ATOM 730 C C . ILE A 1 94 ? -3.089 4.444 -2.189 1.00 98.75 94 ILE A C 1
ATOM 732 O O . ILE A 1 94 ? -3.755 4.158 -1.192 1.00 98.75 94 ILE A O 1
ATOM 736 N N . ARG A 1 95 ? -3.672 4.846 -3.330 1.00 98.56 95 ARG A N 1
ATOM 737 C CA . ARG A 1 95 ? -5.135 4.978 -3.462 1.00 98.56 95 ARG A CA 1
ATOM 738 C C . ARG A 1 95 ? -5.861 3.673 -3.132 1.00 98.56 95 ARG A C 1
ATOM 740 O O . ARG A 1 95 ? -6.835 3.709 -2.379 1.00 98.56 95 ARG A O 1
ATOM 747 N N . VAL A 1 96 ? -5.378 2.536 -3.636 1.00 98.62 96 VAL A N 1
ATOM 748 C CA . VAL A 1 96 ? -5.967 1.219 -3.336 1.00 98.62 96 VAL A CA 1
ATOM 749 C C . VAL A 1 96 ? -5.809 0.863 -1.856 1.00 98.62 96 VAL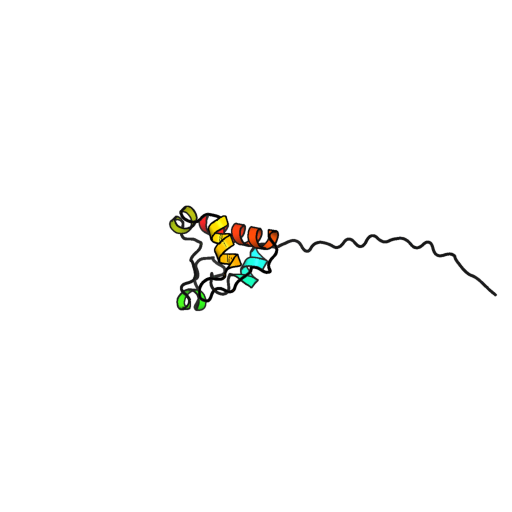 A C 1
ATOM 751 O O . VAL A 1 96 ? -6.783 0.468 -1.216 1.00 98.62 96 VAL A O 1
ATOM 754 N N . ILE A 1 97 ? -4.624 1.080 -1.276 1.00 98.62 97 ILE A N 1
ATOM 755 C CA . ILE A 1 97 ? -4.366 0.865 0.157 1.00 98.62 97 ILE A CA 1
ATOM 756 C C . ILE A 1 97 ? -5.355 1.664 1.016 1.00 98.62 97 ILE A C 1
ATOM 758 O O . ILE A 1 97 ? -5.944 1.119 1.950 1.00 98.62 97 ILE A O 1
ATOM 762 N N . ARG A 1 98 ? -5.598 2.939 0.690 1.00 98.56 98 ARG A N 1
ATOM 763 C CA . ARG A 1 98 ? -6.556 3.792 1.413 1.00 98.56 98 ARG A CA 1
ATOM 764 C C . ARG A 1 98 ? -8.005 3.365 1.237 1.00 98.56 98 ARG A C 1
ATOM 766 O O . ARG A 1 98 ? -8.798 3.549 2.157 1.00 98.56 98 ARG A O 1
ATOM 773 N N . GLN A 1 99 ? -8.372 2.795 0.092 1.00 98.25 99 GLN A N 1
ATOM 774 C CA . GLN A 1 99 ? -9.733 2.308 -0.136 1.00 98.25 99 GLN A CA 1
ATOM 775 C C . GLN A 1 99 ? -10.109 1.157 0.805 1.00 98.25 99 GLN A C 1
ATOM 777 O O . GLN A 1 99 ? -11.270 1.075 1.198 1.00 98.25 99 GLN A O 1
ATOM 782 N N . PHE A 1 100 ? -9.159 0.313 1.224 1.00 98.38 100 PHE A N 1
ATOM 783 C CA . PHE A 1 100 ? -9.433 -0.743 2.209 1.00 98.38 100 PHE A CA 1
ATOM 784 C C . PHE A 1 100 ? -9.855 -0.193 3.575 1.00 98.38 100 PHE A C 1
ATOM 786 O O . PHE A 1 100 ? -10.734 -0.767 4.206 1.00 98.38 100 PHE A O 1
ATOM 793 N N . GLY A 1 101 ? -9.306 0.950 3.996 1.00 94.69 101 GLY A N 1
ATOM 794 C CA . GLY A 1 101 ? -9.664 1.603 5.260 1.00 94.69 101 GLY A CA 1
ATOM 795 C C . GLY A 1 101 ? -11.035 2.283 5.282 1.00 94.69 101 GLY A C 1
ATOM 796 O O . GLY A 1 101 ? -11.489 2.711 6.342 1.00 94.69 101 GLY A O 1
ATOM 797 N N . ARG A 1 102 ? -11.672 2.431 4.114 1.00 90.44 102 ARG A N 1
ATOM 798 C CA . ARG A 1 102 ? -12.989 3.074 3.958 1.00 90.44 102 ARG A CA 1
ATOM 799 C C . ARG A 1 102 ? -14.147 2.078 3.972 1.00 90.44 102 ARG A C 1
ATOM 801 O O . ARG A 1 102 ? -15.294 2.514 4.012 1.00 90.44 102 ARG A O 1
ATOM 808 N N . LYS A 1 103 ? -13.845 0.783 3.876 1.00 74.62 103 LYS A N 1
ATOM 809 C CA . LYS A 1 103 ? -14.827 -0.296 4.002 1.00 74.62 103 LYS A CA 1
ATOM 810 C C . LYS A 1 103 ? -15.164 -0.522 5.482 1.00 74.62 103 LYS A C 1
ATOM 812 O O . LYS A 1 103 ? -16.312 -0.926 5.742 1.00 74.62 103 LYS A O 1
#

pLDDT: mean 89.95, std 16.11, range [41.19, 98.81]

Secondary structure (DSSP, 8-state):
----------------------HHHHHHHHTHHHH-TTSS--SHHHHHTT---S--HHHHHHS-HHHHHHHHHH--TTSPP-TTS-HHHHHHHHHHHHHHTT-

Solvent-accessible surface area (backbone atoms only — not comparable to full-atom values): 6192 Å² total; per-residue (Å²): 142,83,90,79,84,84,77,80,81,75,82,75,78,81,78,76,75,73,79,74,86,50,37,66,62,52,32,50,75,74,42,20,78,32,21,22,90,79,25,54,14,81,40,73,50,5,60,79,65,67,39,64,46,34,47,42,51,69,61,51,74,73,50,52,72,67,59,51,48,51,44,44,39,60,18,66,90,87,45,69,58,48,64,86,53,53,72,68,56,52,53,32,39,51,53,51,49,54,52,34,39,73,112